Protein AF-A0A7V3TW71-F1 (afdb_monomer)

Structure (mmCIF, N/CA/C/O backbone):
data_AF-A0A7V3TW71-F1
#
_entry.id   AF-A0A7V3TW71-F1
#
loop_
_atom_site.group_PDB
_atom_site.id
_atom_site.type_symbol
_atom_site.label_atom_id
_atom_site.label_alt_id
_atom_site.label_comp_id
_atom_site.label_asym_id
_atom_site.label_entity_id
_atom_site.label_seq_id
_atom_site.pdbx_PDB_ins_code
_atom_site.Cartn_x
_atom_site.Cartn_y
_atom_site.Cartn_z
_atom_site.occupancy
_atom_site.B_iso_or_equiv
_atom_site.auth_seq_id
_atom_site.auth_comp_id
_atom_site.auth_asym_id
_atom_site.auth_atom_id
_atom_site.pdbx_PDB_model_num
ATOM 1 N N . MET A 1 1 ? 10.578 -1.815 -3.205 1.00 62.59 1 MET A N 1
ATOM 2 C CA . MET A 1 1 ? 9.214 -2.162 -3.660 1.00 62.59 1 MET A CA 1
ATOM 3 C C . MET A 1 1 ? 8.229 -2.122 -2.496 1.00 62.59 1 MET A C 1
ATOM 5 O O . MET A 1 1 ? 7.327 -1.299 -2.533 1.00 62.59 1 MET A O 1
ATOM 9 N N . ALA A 1 2 ? 8.471 -2.896 -1.428 1.00 71.38 2 ALA A N 1
ATOM 10 C CA . ALA A 1 2 ? 7.580 -2.985 -0.264 1.00 71.38 2 ALA A CA 1
ATOM 11 C C . ALA A 1 2 ? 7.203 -1.631 0.376 1.00 71.38 2 ALA A C 1
ATOM 13 O O . ALA A 1 2 ? 6.043 -1.407 0.701 1.00 71.38 2 ALA A O 1
ATOM 14 N N . GLU A 1 3 ? 8.148 -0.694 0.515 1.00 81.94 3 GLU A N 1
ATOM 15 C CA . GLU A 1 3 ? 7.857 0.632 1.089 1.00 81.94 3 GLU A CA 1
ATOM 16 C C . GLU A 1 3 ? 6.906 1.473 0.224 1.00 81.94 3 GLU A C 1
ATOM 18 O O . GLU A 1 3 ? 6.042 2.176 0.749 1.00 81.94 3 GLU A O 1
ATOM 23 N N . CYS A 1 4 ? 7.032 1.386 -1.105 1.00 82.75 4 CYS A N 1
ATOM 24 C CA . CYS A 1 4 ? 6.159 2.108 -2.030 1.00 82.75 4 CYS A CA 1
ATOM 25 C C . CYS A 1 4 ? 4.725 1.581 -1.941 1.00 82.75 4 CYS A C 1
ATOM 27 O O . CYS A 1 4 ? 3.784 2.365 -1.831 1.00 82.75 4 CYS A O 1
ATOM 29 N N . GLU A 1 5 ? 4.572 0.258 -1.925 1.00 83.69 5 GLU A N 1
ATOM 30 C CA . GLU A 1 5 ? 3.275 -0.407 -1.791 1.00 83.69 5 GLU A CA 1
ATOM 31 C C . GLU A 1 5 ? 2.623 -0.089 -0.440 1.00 83.69 5 GLU A C 1
ATOM 33 O O . GLU A 1 5 ? 1.443 0.256 -0.397 1.00 83.69 5 GLU A O 1
ATOM 38 N N . LEU A 1 6 ? 3.395 -0.080 0.653 1.00 85.56 6 LEU A N 1
ATOM 39 C CA . LEU A 1 6 ? 2.901 0.289 1.983 1.00 85.56 6 LEU A CA 1
ATOM 40 C C . LEU A 1 6 ? 2.419 1.752 2.046 1.00 85.56 6 LEU A C 1
ATOM 42 O O . LEU A 1 6 ? 1.385 2.059 2.651 1.00 85.56 6 LEU A O 1
ATOM 46 N N . GLY A 1 7 ? 3.143 2.667 1.395 1.00 87.75 7 GLY A N 1
ATOM 47 C CA . GLY A 1 7 ? 2.741 4.068 1.271 1.00 87.75 7 GLY A CA 1
ATOM 48 C C . GLY A 1 7 ? 1.448 4.237 0.468 1.00 87.75 7 GLY A C 1
ATOM 49 O O . GLY A 1 7 ? 0.565 5.003 0.869 1.00 87.75 7 GLY A O 1
ATOM 50 N N . CYS A 1 8 ? 1.306 3.496 -0.635 1.00 87.56 8 CYS A N 1
ATOM 51 C CA . CYS A 1 8 ? 0.082 3.467 -1.433 1.00 87.56 8 CYS A CA 1
ATOM 52 C C . CYS A 1 8 ? -1.096 2.898 -0.636 1.00 87.56 8 CYS A C 1
ATOM 54 O O . CYS A 1 8 ? -2.143 3.541 -0.610 1.00 87.56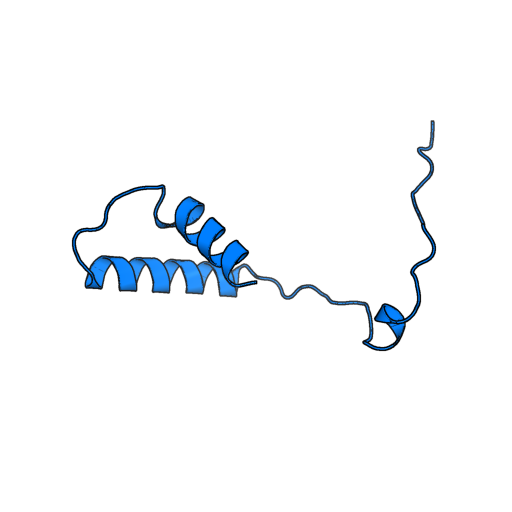 8 CYS A O 1
ATOM 56 N N . LEU A 1 9 ? -0.914 1.784 0.081 1.00 89.38 9 LEU A N 1
ATOM 57 C CA . LEU A 1 9 ? -1.946 1.180 0.931 1.00 89.38 9 LEU A CA 1
ATOM 58 C C . LEU A 1 9 ? -2.458 2.188 1.964 1.00 89.38 9 LEU A C 1
ATOM 60 O O . LEU A 1 9 ? -3.660 2.418 2.099 1.00 89.38 9 LEU A O 1
ATOM 64 N N . THR A 1 10 ? -1.537 2.864 2.650 1.00 89.56 10 THR A N 1
ATOM 65 C CA . THR A 1 10 ? -1.890 3.829 3.696 1.00 89.56 10 THR A CA 1
ATOM 66 C C . THR A 1 10 ? -2.684 5.014 3.143 1.00 89.56 10 THR A C 1
ATOM 68 O O . THR A 1 10 ? -3.631 5.473 3.778 1.00 89.56 10 THR A O 1
ATOM 71 N N . ARG A 1 11 ? -2.321 5.523 1.959 1.00 88.19 11 ARG A N 1
ATOM 72 C CA . ARG A 1 11 ? -2.977 6.695 1.353 1.00 88.19 11 ARG A CA 1
ATOM 73 C C . ARG A 1 11 ? -4.294 6.348 0.664 1.00 88.19 11 ARG A C 1
ATOM 75 O O . ARG A 1 11 ? -5.250 7.107 0.786 1.00 88.19 11 ARG A O 1
ATOM 82 N N . GLN A 1 12 ? -4.324 5.238 -0.067 1.00 86.88 12 GLN A N 1
ATOM 83 C CA . GLN A 1 12 ? -5.419 4.887 -0.972 1.00 86.88 12 GLN A CA 1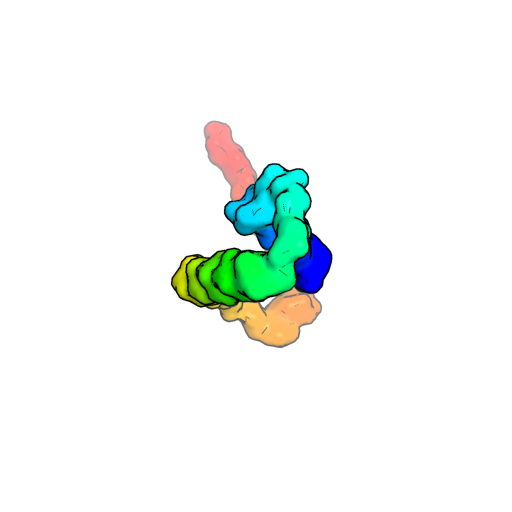
ATOM 84 C C . GLN A 1 12 ? -6.490 4.020 -0.310 1.00 86.88 12 GLN A C 1
ATOM 86 O O . GLN A 1 12 ? -7.657 4.174 -0.641 1.00 86.88 12 GLN A O 1
ATOM 91 N N . CYS A 1 13 ? -6.103 3.127 0.603 1.00 88.38 13 CYS A N 1
ATOM 92 C CA . CYS A 1 13 ? -7.027 2.208 1.268 1.00 88.38 13 CYS A CA 1
ATOM 93 C C . CYS A 1 13 ? -7.362 2.683 2.685 1.00 88.38 13 CYS A C 1
ATOM 95 O O . CYS A 1 13 ? -8.526 2.826 3.040 1.00 88.38 13 CYS A O 1
ATOM 97 N N . LEU A 1 14 ? -6.347 2.999 3.495 1.00 89.44 14 LEU A N 1
ATOM 98 C CA . LEU A 1 14 ? -6.570 3.283 4.918 1.00 89.44 14 LEU A CA 1
ATOM 99 C C . LEU A 1 14 ? -6.886 4.759 5.202 1.00 89.44 14 LEU A C 1
ATOM 101 O O . LEU A 1 14 ? -7.509 5.075 6.215 1.00 89.44 14 LEU A O 1
ATOM 105 N N . SER A 1 15 ? -6.430 5.674 4.340 1.00 85.31 15 SER A N 1
ATOM 106 C CA . SER A 1 15 ? -6.571 7.136 4.464 1.00 85.31 15 SER A CA 1
ATOM 107 C C . SER A 1 15 ? -6.263 7.687 5.870 1.00 85.31 15 SER A C 1
ATOM 109 O O . SER A 1 15 ? -6.870 8.657 6.316 1.00 85.31 15 SER A O 1
ATOM 111 N N . GLY A 1 16 ? -5.336 7.053 6.598 1.00 79.69 16 GLY A N 1
ATOM 112 C CA . GLY A 1 16 ? -4.965 7.433 7.969 1.00 79.69 16 GLY A CA 1
ATOM 113 C C . GLY A 1 16 ? -5.987 7.080 9.062 1.00 79.69 16 GLY A C 1
ATOM 114 O O . GLY A 1 16 ? -5.834 7.522 10.200 1.00 79.69 16 GLY A O 1
ATOM 115 N N . ARG A 1 17 ? -7.026 6.293 8.758 1.00 84.00 17 ARG A N 1
ATOM 116 C CA . ARG A 1 17 ? -8.025 5.843 9.738 1.00 84.00 17 ARG A CA 1
ATOM 117 C C . ARG A 1 17 ? -7.478 4.697 10.588 1.00 84.00 17 ARG A C 1
ATOM 119 O O . ARG A 1 17 ? -6.770 3.819 10.101 1.00 84.00 17 ARG A O 1
ATOM 126 N N . ARG A 1 18 ? -7.861 4.672 11.867 1.00 81.75 18 ARG A N 1
ATOM 127 C CA . ARG A 1 18 ? -7.586 3.540 12.758 1.00 81.75 18 ARG A CA 1
ATOM 128 C C . ARG A 1 18 ? -8.674 2.483 12.584 1.00 81.75 18 ARG A C 1
ATOM 130 O O . ARG A 1 18 ? -9.844 2.761 12.838 1.00 81.75 18 ARG A O 1
ATOM 137 N N . LEU A 1 19 ? -8.276 1.277 12.196 1.00 84.00 19 LEU A N 1
ATOM 138 C CA . LEU A 1 19 ? -9.149 0.106 12.153 1.00 84.00 19 LEU A CA 1
ATOM 139 C C . LEU A 1 19 ? -8.985 -0.669 13.465 1.00 84.00 19 LEU A C 1
ATOM 141 O O . LEU A 1 19 ? -7.867 -0.962 13.887 1.00 84.00 19 LEU A O 1
ATOM 145 N N . GLY A 1 20 ? -10.099 -0.911 14.157 1.00 83.88 20 GLY A N 1
ATOM 146 C CA . GLY A 1 20 ? -10.122 -1.614 15.446 1.00 83.88 20 GLY A CA 1
ATOM 147 C C . GLY A 1 20 ? -10.321 -3.124 15.325 1.00 83.88 20 GLY A C 1
ATOM 148 O O . GLY A 1 20 ? -10.166 -3.833 16.314 1.00 83.88 20 GLY A O 1
ATOM 149 N N . GLU A 1 21 ? -10.656 -3.609 14.130 1.00 91.19 21 GLU A N 1
ATOM 150 C CA . GLU A 1 21 ? -10.977 -5.005 13.860 1.00 91.19 21 GLU A CA 1
ATOM 151 C C . GLU A 1 21 ? -10.060 -5.558 12.768 1.00 91.19 21 GLU A C 1
ATOM 153 O O . GLU A 1 21 ? -9.944 -4.979 11.688 1.00 91.19 21 GLU A O 1
ATOM 158 N N . LEU A 1 22 ? -9.407 -6.685 13.064 1.00 89.88 22 LEU A N 1
ATOM 159 C CA . LEU A 1 22 ? -8.448 -7.314 12.156 1.00 89.88 22 LEU A CA 1
ATOM 160 C C . LEU A 1 22 ? -9.119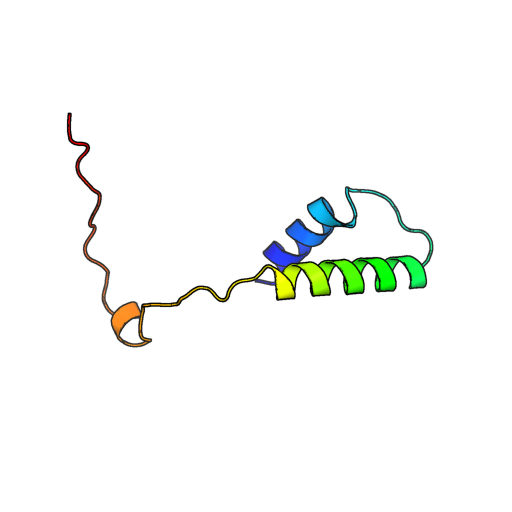 -7.842 10.883 1.00 89.88 22 LEU A C 1
ATOM 162 O O . LEU A 1 22 ? -8.571 -7.667 9.805 1.00 89.88 22 LEU A O 1
ATOM 166 N N . ARG A 1 23 ? -10.320 -8.419 10.996 1.00 91.88 23 ARG A N 1
ATOM 167 C CA . ARG A 1 23 ? -11.053 -8.965 9.842 1.00 91.88 23 ARG A CA 1
ATOM 168 C C . AR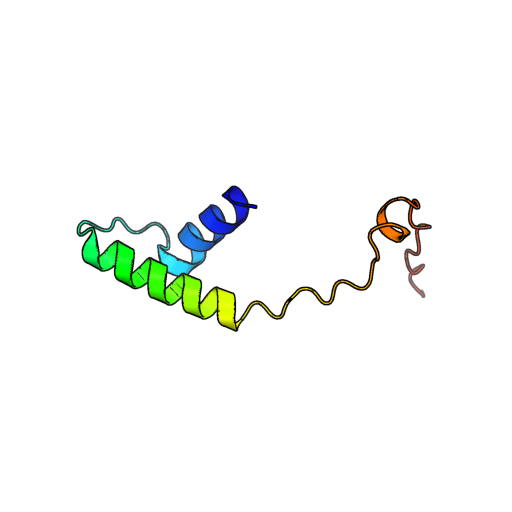G A 1 23 ? -11.353 -7.893 8.803 1.00 91.88 23 ARG A C 1
ATOM 170 O O . ARG A 1 23 ? -11.02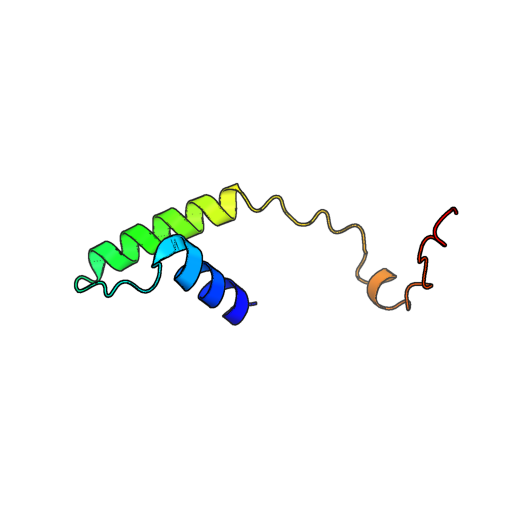5 -8.067 7.638 1.00 91.88 23 ARG A O 1
ATOM 177 N N . LEU A 1 24 ? -11.856 -6.750 9.262 1.00 89.62 24 LEU A N 1
ATOM 178 C CA . LEU A 1 24 ? -12.116 -5.600 8.403 1.00 89.62 24 LEU A CA 1
ATOM 17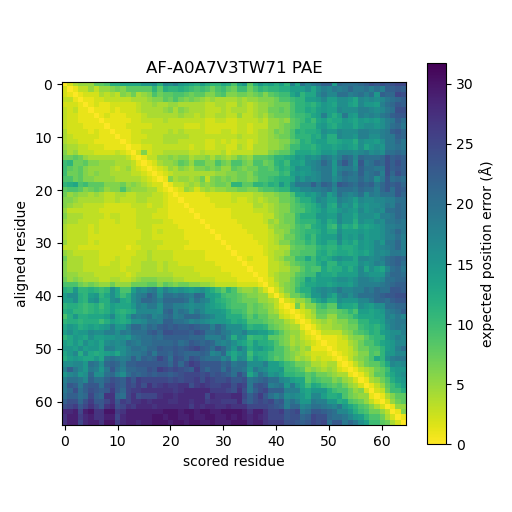9 C C . LEU A 1 24 ? -10.832 -5.106 7.717 1.00 89.62 24 LEU A C 1
ATOM 181 O O . LEU A 1 24 ? -10.854 -4.749 6.546 1.00 89.62 24 LEU A O 1
ATOM 185 N N . LEU A 1 25 ? -9.700 -5.102 8.430 1.00 90.44 25 LEU A N 1
ATOM 186 C CA . LEU A 1 25 ? -8.409 -4.744 7.841 1.00 90.44 25 LEU A CA 1
ATOM 187 C C . LEU A 1 25 ? -7.995 -5.726 6.734 1.00 90.44 25 LEU A C 1
ATOM 189 O O . LEU A 1 25 ? -7.528 -5.292 5.685 1.00 90.44 25 LEU A O 1
ATOM 193 N N . GLU A 1 26 ? -8.156 -7.030 6.955 1.00 92.19 26 GLU A N 1
ATOM 194 C CA . GLU A 1 26 ? -7.826 -8.056 5.961 1.00 92.19 26 GLU A CA 1
ATOM 195 C C . GLU A 1 26 ? -8.712 -7.952 4.713 1.00 92.19 26 GLU A C 1
ATOM 197 O O . GLU A 1 26 ? -8.199 -8.029 3.596 1.00 92.19 26 GLU A O 1
ATOM 202 N N . GLU A 1 27 ? -10.015 -7.718 4.889 1.00 93.06 27 GLU A N 1
ATOM 203 C CA . GLU A 1 27 ? -10.971 -7.529 3.791 1.00 93.06 27 GLU A CA 1
ATOM 204 C C . GLU A 1 27 ? -10.613 -6.309 2.930 1.00 93.06 27 GLU A C 1
ATOM 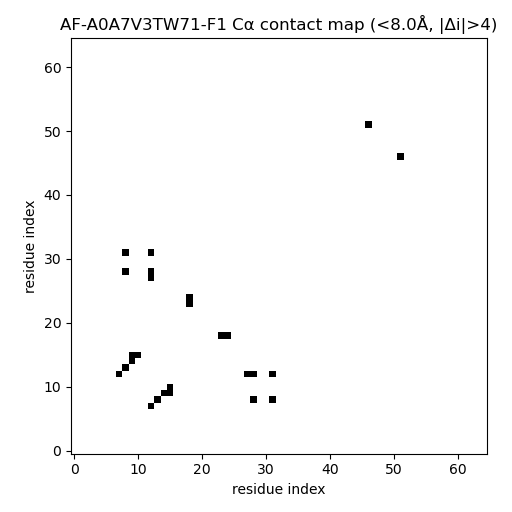206 O O . GLU A 1 27 ? -10.537 -6.416 1.704 1.00 93.06 27 GLU A O 1
ATOM 211 N N . GLU A 1 28 ? -10.307 -5.172 3.560 1.00 91.56 28 GLU A N 1
ATOM 212 C CA . GLU A 1 28 ? -9.925 -3.942 2.857 1.00 91.56 28 GLU A CA 1
ATOM 213 C C . GLU A 1 28 ? -8.588 -4.098 2.109 1.00 91.56 28 GLU A C 1
ATOM 215 O O . GLU A 1 28 ? -8.468 -3.684 0.953 1.00 91.56 28 GLU A O 1
ATOM 220 N N . ILE A 1 29 ? -7.587 -4.744 2.724 1.00 91.81 29 ILE A N 1
ATOM 221 C CA . ILE A 1 29 ? -6.295 -5.029 2.075 1.00 91.81 29 ILE A CA 1
ATOM 222 C C . ILE A 1 29 ? -6.483 -5.980 0.885 1.00 91.81 29 ILE A C 1
ATOM 224 O O . ILE A 1 29 ? -5.880 -5.775 -0.174 1.00 91.81 29 ILE A O 1
ATOM 228 N N . ALA A 1 30 ? -7.310 -7.018 1.031 1.00 93.31 30 ALA A N 1
ATOM 229 C CA . ALA A 1 30 ? -7.585 -7.975 -0.037 1.00 93.31 30 ALA A CA 1
ATOM 230 C C . ALA A 1 30 ? -8.292 -7.301 -1.223 1.00 93.31 30 ALA A C 1
ATOM 232 O O . ALA A 1 30 ? -7.881 -7.484 -2.370 1.00 93.31 30 ALA A O 1
ATOM 233 N N . ALA A 1 31 ? -9.296 -6.463 -0.955 1.00 93.12 31 ALA A N 1
ATOM 234 C CA . ALA A 1 31 ? -9.996 -5.703 -1.985 1.00 93.12 31 ALA A CA 1
ATOM 235 C C . ALA A 1 31 ? -9.061 -4.712 -2.702 1.00 93.12 31 ALA A C 1
ATOM 237 O O . ALA A 1 31 ? -9.022 -4.675 -3.934 1.00 93.12 31 ALA A O 1
ATOM 238 N N . TRP A 1 32 ? -8.262 -3.952 -1.946 1.00 91.88 32 TRP A N 1
ATOM 239 C CA . TRP A 1 32 ? -7.325 -2.976 -2.506 1.00 91.88 32 TRP A CA 1
ATOM 240 C C . TRP A 1 32 ? -6.210 -3.628 -3.328 1.00 91.88 32 TRP A C 1
ATOM 242 O O . TRP A 1 32 ? -5.905 -3.162 -4.423 1.00 91.88 32 TRP A O 1
ATOM 252 N N . SER A 1 33 ? -5.616 -4.720 -2.839 1.00 90.06 33 SER A N 1
ATOM 253 C CA . SER A 1 33 ? -4.578 -5.445 -3.583 1.00 90.06 33 SER A CA 1
ATOM 254 C C . SER A 1 33 ? -5.135 -6.099 -4.850 1.00 90.06 33 SER A C 1
ATOM 256 O O . SER A 1 33 ? -4.462 -6.096 -5.879 1.00 90.06 33 SER A O 1
ATOM 258 N N . GLY A 1 34 ? -6.379 -6.588 -4.820 1.00 90.50 34 GLY A N 1
ATOM 259 C CA . GLY A 1 34 ? -7.087 -7.074 -6.004 1.00 90.50 34 GLY A CA 1
ATOM 260 C C . GLY A 1 34 ? -7.290 -5.986 -7.065 1.00 90.50 34 GLY A C 1
ATOM 261 O O . GLY A 1 34 ? -6.940 -6.200 -8.226 1.00 90.50 34 GLY A O 1
ATOM 262 N N . ASP A 1 35 ? -7.792 -4.811 -6.667 1.00 88.50 35 ASP A N 1
ATOM 263 C CA . ASP A 1 35 ? -7.942 -3.644 -7.555 1.00 88.50 35 ASP A CA 1
ATOM 264 C C . ASP A 1 35 ? -6.595 -3.206 -8.134 1.00 88.50 35 ASP A C 1
ATOM 266 O O . ASP A 1 35 ? -6.466 -3.012 -9.343 1.00 88.50 35 ASP A O 1
ATOM 270 N N . LEU A 1 36 ? -5.564 -3.108 -7.292 1.00 86.00 36 LEU A N 1
ATOM 271 C CA . LEU A 1 36 ? -4.225 -2.743 -7.737 1.00 86.00 36 LEU A CA 1
ATOM 272 C C . LEU A 1 36 ? -3.664 -3.735 -8.741 1.00 86.00 36 LEU A C 1
ATOM 274 O O . LEU A 1 36 ? -3.197 -3.308 -9.788 1.00 86.00 36 LEU A O 1
ATOM 278 N N . ASN A 1 37 ? -3.743 -5.034 -8.466 1.00 85.31 37 ASN A N 1
ATOM 279 C CA . ASN A 1 37 ? -3.240 -6.061 -9.373 1.00 85.31 37 ASN A CA 1
ATOM 280 C C . ASN A 1 37 ? -3.997 -6.061 -10.709 1.00 85.31 37 ASN A C 1
ATOM 282 O O . ASN A 1 37 ? -3.394 -6.284 -11.755 1.00 85.31 37 ASN A O 1
ATOM 286 N N . ALA A 1 38 ? -5.301 -5.768 -10.698 1.00 85.12 38 ALA A N 1
ATOM 287 C CA . ALA A 1 38 ? -6.099 -5.637 -11.916 1.00 85.12 38 ALA A CA 1
ATOM 288 C C . ALA A 1 38 ? -5.766 -4.357 -12.706 1.00 85.12 38 ALA A C 1
ATOM 290 O O . ALA A 1 38 ? -5.768 -4.357 -13.939 1.00 85.12 38 ALA A O 1
ATOM 291 N N . ARG A 1 39 ? -5.480 -3.252 -12.007 1.00 79.69 39 ARG A N 1
ATOM 292 C CA . ARG A 1 39 ? -5.114 -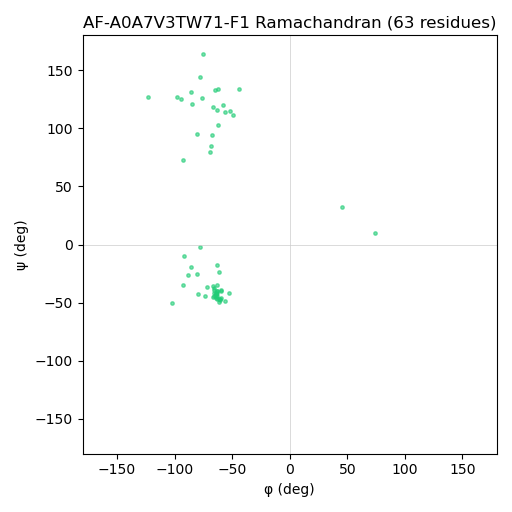1.955 -12.603 1.00 79.69 39 ARG A CA 1
ATOM 293 C C . ARG A 1 39 ? -3.665 -1.880 -13.034 1.00 79.69 39 ARG A C 1
ATOM 295 O O . ARG A 1 39 ? -3.344 -1.089 -13.924 1.00 79.69 39 ARG A O 1
ATOM 302 N N . GLN A 1 40 ? -2.801 -2.672 -12.412 1.00 66.88 40 GLN A N 1
ATOM 303 C CA . GLN A 1 40 ? -1.408 -2.824 -12.772 1.00 66.88 40 GLN A CA 1
ATOM 304 C C . GLN A 1 40 ? -1.353 -3.548 -14.116 1.00 66.88 40 GLN A C 1
ATOM 306 O O . GLN A 1 40 ? -1.094 -4.743 -14.226 1.00 66.88 40 GLN A O 1
ATOM 311 N N . ARG A 1 41 ? -1.584 -2.775 -15.181 1.00 61.75 41 ARG A N 1
ATOM 312 C CA . ARG A 1 41 ? -1.051 -3.083 -16.498 1.00 61.75 41 ARG A CA 1
ATOM 313 C C . ARG A 1 41 ? 0.435 -3.292 -16.275 1.00 61.75 41 ARG A C 1
ATOM 315 O O . ARG A 1 41 ? 1.106 -2.368 -15.811 1.00 61.75 41 ARG A O 1
ATOM 322 N N . GLY A 1 42 ? 0.905 -4.518 -16.498 1.00 63.12 42 GLY A N 1
ATOM 323 C CA . GLY A 1 42 ? 2.324 -4.825 -16.413 1.00 63.12 42 GLY A CA 1
ATOM 324 C C . GLY A 1 42 ? 3.096 -3.717 -17.116 1.00 63.12 42 GLY A C 1
ATOM 325 O O . GLY A 1 42 ? 2.675 -3.256 -18.181 1.00 63.12 42 GLY A O 1
ATOM 326 N N . VAL A 1 43 ? 4.158 -3.226 -16.477 1.00 66.62 43 VAL A N 1
ATOM 327 C CA . VAL A 1 43 ? 5.074 -2.317 -17.160 1.00 66.62 43 VAL A CA 1
ATOM 328 C C . VAL A 1 43 ? 5.527 -3.076 -18.394 1.00 66.62 43 VAL A C 1
ATOM 330 O O . VAL A 1 43 ? 6.132 -4.140 -18.263 1.00 66.62 43 VAL A O 1
ATOM 333 N N . ASP A 1 44 ? 5.143 -2.575 -19.566 1.00 65.88 44 ASP A N 1
ATOM 334 C CA . ASP A 1 44 ? 5.561 -3.125 -20.844 1.00 65.88 44 ASP A CA 1
ATOM 335 C C . ASP A 1 44 ? 7.052 -2.828 -20.969 1.00 65.88 44 ASP A C 1
ATOM 337 O O . ASP A 1 44 ? 7.498 -1.755 -21.375 1.00 65.88 44 ASP A O 1
ATOM 341 N N . TRP A 1 45 ? 7.821 -3.734 -20.383 1.00 66.25 45 TRP A N 1
ATOM 342 C CA . TRP A 1 45 ? 9.229 -3.550 -20.142 1.00 66.25 45 TRP A CA 1
ATOM 343 C C . TRP A 1 45 ? 9.958 -3.845 -21.446 1.00 66.25 45 TRP A C 1
ATOM 345 O O . TRP A 1 45 ? 10.241 -4.991 -21.781 1.00 66.25 45 TRP A O 1
ATOM 355 N N . GLN A 1 46 ? 10.228 -2.780 -22.194 1.00 69.94 46 GLN A N 1
ATOM 356 C CA . GLN A 1 46 ? 10.878 -2.833 -23.504 1.00 69.94 46 GLN A CA 1
ATOM 357 C C . GLN A 1 46 ? 12.406 -3.027 -23.425 1.00 69.94 46 GLN A C 1
ATOM 359 O O . GLN A 1 46 ? 13.060 -3.134 -24.457 1.00 69.94 46 GLN A O 1
ATOM 364 N N . MET A 1 47 ? 12.997 -3.078 -22.224 1.00 69.06 47 MET A N 1
ATOM 365 C CA . MET A 1 47 ? 14.445 -3.253 -22.047 1.00 69.06 47 MET A CA 1
ATOM 366 C C . MET A 1 47 ? 14.785 -4.712 -21.750 1.00 69.06 47 MET A C 1
ATOM 368 O O . MET A 1 47 ? 14.288 -5.319 -20.807 1.00 69.06 47 MET A O 1
ATOM 372 N N . THR A 1 48 ? 15.693 -5.310 -22.507 1.00 78.25 48 THR A N 1
ATOM 373 C CA . THR A 1 48 ? 16.231 -6.620 -22.124 1.00 78.25 48 THR A CA 1
ATOM 374 C C . THR A 1 48 ? 17.227 -6.461 -20.966 1.00 78.25 48 THR A C 1
ATOM 376 O O . THR A 1 48 ? 17.717 -5.367 -20.679 1.00 78.25 48 THR A O 1
ATOM 379 N N . ALA A 1 49 ? 17.560 -7.556 -20.273 1.00 77.00 49 ALA A N 1
ATOM 380 C CA . ALA A 1 49 ? 18.586 -7.526 -19.224 1.00 77.00 49 ALA A CA 1
ATOM 381 C C . ALA A 1 49 ? 19.978 -7.127 -19.760 1.00 77.00 49 ALA A C 1
ATOM 383 O O . ALA A 1 49 ? 20.820 -6.654 -18.996 1.00 77.00 49 ALA A O 1
ATOM 384 N N . GLU A 1 50 ? 20.220 -7.328 -21.057 1.00 76.50 50 GLU A N 1
ATOM 385 C CA . GLU A 1 50 ? 21.399 -6.820 -21.761 1.00 76.50 50 GLU A CA 1
ATOM 386 C C . GLU A 1 50 ? 21.310 -5.311 -21.995 1.00 76.50 50 GLU A C 1
ATOM 388 O O . GLU A 1 50 ? 22.272 -4.606 -21.696 1.00 76.50 50 GLU A O 1
ATOM 393 N N . ASP A 1 51 ? 20.151 -4.801 -22.420 1.00 72.81 51 ASP A N 1
ATOM 394 C CA . ASP A 1 51 ? 19.924 -3.367 -22.641 1.00 72.81 51 ASP A CA 1
ATOM 395 C C . ASP A 1 51 ? 20.138 -2.546 -21.356 1.00 72.81 51 ASP A C 1
ATOM 397 O O . ASP A 1 51 ? 20.836 -1.535 -21.361 1.00 72.81 51 ASP A O 1
ATOM 401 N N . ALA A 1 52 ? 19.684 -3.062 -20.208 1.00 75.94 52 ALA A N 1
ATOM 402 C CA . ALA A 1 52 ? 19.884 -2.429 -18.900 1.00 75.94 52 ALA A CA 1
ATOM 403 C C . ALA A 1 52 ? 21.359 -2.312 -18.455 1.00 75.94 52 ALA A C 1
ATOM 405 O O . ALA A 1 52 ? 21.665 -1.541 -17.543 1.00 75.94 52 ALA A O 1
ATOM 406 N N . ARG A 1 53 ? 22.284 -3.077 -19.057 1.00 78.25 53 ARG A N 1
ATOM 407 C CA . ARG A 1 53 ? 23.732 -2.979 -18.776 1.00 78.25 53 ARG A CA 1
ATOM 408 C C . ARG A 1 53 ? 24.414 -1.907 -19.620 1.00 78.25 53 ARG A C 1
ATOM 410 O O . ARG A 1 53 ? 25.505 -1.459 -19.263 1.00 78.25 53 ARG A O 1
ATOM 417 N N . CYS A 1 54 ? 23.792 -1.496 -20.719 1.00 74.94 54 CYS A N 1
ATOM 418 C CA . CYS A 1 54 ? 24.265 -0.400 -21.543 1.00 74.94 54 CYS A CA 1
ATOM 419 C C . CYS A 1 54 ? 23.735 0.919 -20.975 1.00 74.94 54 CYS A C 1
ATOM 421 O O . CYS A 1 54 ? 22.556 1.064 -20.669 1.00 74.94 54 CYS A O 1
ATOM 423 N N . LYS A 1 55 ? 24.619 1.909 -20.810 1.00 73.31 55 LYS A N 1
ATOM 424 C CA . LYS A 1 55 ? 24.202 3.236 -20.355 1.00 73.31 55 LYS A CA 1
ATOM 425 C C . LYS A 1 55 ? 23.341 3.868 -21.456 1.00 73.31 55 LYS A C 1
ATOM 427 O O . LYS A 1 55 ? 23.871 4.070 -22.550 1.00 73.31 55 LYS A O 1
ATOM 432 N N . PRO A 1 56 ? 22.061 4.191 -21.203 1.00 68.25 56 PRO A N 1
ATOM 433 C CA . PRO A 1 56 ? 21.239 4.819 -22.221 1.00 68.25 56 PRO A CA 1
ATOM 434 C C . PRO A 1 56 ? 21.842 6.177 -22.582 1.00 68.25 56 PRO A C 1
ATOM 436 O O . PRO A 1 56 ? 22.228 6.963 -21.709 1.00 68.25 56 PRO A O 1
ATOM 439 N N . ASN A 1 57 ? 21.947 6.443 -23.884 1.00 64.69 57 ASN A N 1
ATOM 440 C CA . ASN A 1 57 ? 22.294 7.771 -24.366 1.00 64.69 57 ASN A CA 1
ATOM 441 C C . ASN A 1 57 ? 21.158 8.725 -23.989 1.00 64.69 57 ASN A C 1
ATOM 443 O O . ASN A 1 57 ? 19.983 8.409 -24.161 1.00 64.69 57 ASN A O 1
ATOM 447 N N . SER A 1 58 ? 21.514 9.878 -23.433 1.00 68.94 58 SER A N 1
ATOM 448 C CA . SER A 1 58 ? 20.561 10.881 -22.968 1.00 68.94 58 SER A CA 1
ATOM 449 C C . SER A 1 58 ? 19.815 11.496 -24.155 1.00 68.94 58 SER A C 1
ATOM 451 O O . SER A 1 58 ? 20.292 12.459 -24.747 1.00 68.94 58 SER A O 1
ATOM 453 N N . VAL A 1 59 ? 18.644 10.959 -24.493 1.00 66.69 59 VAL A N 1
ATOM 454 C CA . VAL A 1 59 ? 17.716 11.552 -25.467 1.00 66.69 59 VAL A CA 1
ATOM 455 C C . VAL A 1 59 ? 16.717 12.430 -24.710 1.00 66.69 59 VAL A C 1
ATOM 457 O O . VAL A 1 59 ? 15.563 12.064 -24.509 1.00 66.69 59 VAL A O 1
ATOM 460 N N . TYR A 1 60 ? 17.171 13.586 -24.219 1.00 64.75 60 TYR A N 1
ATOM 461 C CA . TYR A 1 60 ? 16.224 14.647 -23.873 1.00 64.75 60 TYR A CA 1
ATOM 462 C C . TYR A 1 60 ? 15.774 15.286 -25.189 1.00 64.75 60 TYR A C 1
ATOM 464 O O . TYR A 1 60 ? 16.640 15.678 -25.974 1.00 64.75 60 TYR A O 1
ATOM 472 N N . PRO A 1 61 ? 14.464 15.387 -25.474 1.00 60.88 61 PRO A N 1
ATOM 473 C CA . PRO A 1 61 ? 14.019 16.211 -26.583 1.00 60.88 61 PRO A CA 1
ATOM 474 C C . PRO A 1 61 ? 14.416 17.651 -26.258 1.00 60.88 61 PRO A C 1
ATOM 476 O O . PRO A 1 61 ? 13.951 18.212 -25.264 1.00 60.88 61 PRO A O 1
ATOM 479 N N . GLU A 1 62 ? 15.302 18.237 -27.066 1.00 58.06 62 GLU A N 1
ATOM 480 C CA . GLU A 1 62 ? 15.465 19.684 -27.042 1.00 58.06 62 GLU A CA 1
ATOM 481 C C . GLU A 1 62 ? 14.096 20.274 -27.363 1.00 58.06 62 GLU A C 1
ATOM 483 O O . GLU A 1 62 ? 13.475 19.943 -28.375 1.00 58.06 62 GLU A O 1
ATOM 488 N N . SER A 1 63 ? 13.578 21.065 -26.428 1.00 55.59 63 SER A N 1
ATOM 489 C CA . SER A 1 63 ? 12.349 21.819 -26.599 1.00 55.59 63 SER A CA 1
ATOM 490 C C . SER A 1 63 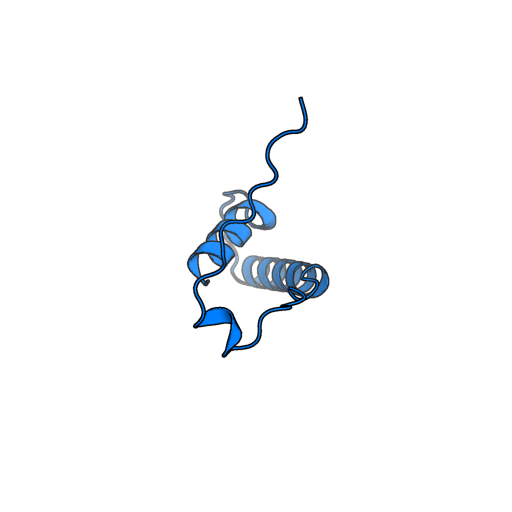? 12.424 22.561 -27.927 1.00 55.59 63 SER A C 1
ATOM 492 O O . SER A 1 63 ? 13.238 23.471 -28.075 1.00 55.59 63 SER A O 1
ATOM 494 N N . ILE A 1 64 ? 11.589 22.152 -28.882 1.00 55.88 64 ILE A N 1
ATOM 495 C CA . ILE A 1 64 ? 11.300 22.942 -30.073 1.00 55.88 64 ILE A CA 1
ATOM 496 C C . ILE A 1 64 ? 10.647 24.223 -29.549 1.00 55.88 64 ILE A C 1
ATOM 498 O O . ILE A 1 64 ? 9.506 24.193 -29.083 1.00 55.88 64 ILE A O 1
ATOM 502 N N . VAL A 1 65 ? 11.434 25.298 -29.528 1.00 48.31 65 VAL A N 1
ATOM 503 C CA . VAL A 1 65 ? 10.962 26.680 -29.393 1.00 48.31 65 VAL A CA 1
ATOM 504 C C . VAL A 1 65 ? 10.482 27.149 -30.756 1.00 48.31 65 VAL A C 1
ATOM 506 O O . VAL A 1 65 ? 11.195 26.874 -31.748 1.00 48.31 65 VAL A O 1
#

Radius of gyration: 19.08 Å; Cα contacts (8 Å, |Δi|>4): 13; chains: 1; bounding box: 36×36×46 Å

Secondary structure (DSSP, 8-state):
-HHHHHHHHIIIIITTPPP--HHHHHHHHHHHHHHHHHH---------TTGGGSPPP--PPP---

Mean predicted aligned error: 11.22 Å

Foldseek 3Di:
DVVVVVVCCCVPQVVVPDDPDPVVVVVSVVVVVVVVVVVCPDPPPPADPVNVVDDDDDPDPDPPD

Solvent-accessible surface area (backbone atoms only — not comparable to full-atom values): 4310 Å² total; per-residue (Å²): 109,70,67,60,53,52,53,47,44,42,60,75,71,45,64,81,60,87,77,94,48,70,66,63,51,51,53,52,51,51,53,48,52,50,51,47,60,71,67,52,66,71,78,85,72,85,65,51,83,67,53,72,73,50,83,79,77,87,80,71,80,75,78,87,124

pLDDT: mean 78.88, std 11.57, range [48.31, 93.31]

Sequence (65 aa):
MAECELGCLTRQCLSGRRLGELRLLEEEIAAWSGDLNARQRGVDWQMTAEDARCKPNSVYPESIV